Protein AF-A0A291E3R9-F1 (afdb_monomer)

Mean predicted aligned error: 12.65 Å

Structure (mmCIF, N/CA/C/O backbone):
data_AF-A0A291E3R9-F1
#
_entry.id   AF-A0A291E3R9-F1
#
loop_
_atom_site.group_PDB
_atom_site.id
_atom_site.type_symbol
_atom_site.label_atom_id
_atom_site.label_alt_id
_atom_site.label_comp_id
_atom_site.label_asym_id
_atom_site.label_entity_id
_atom_site.label_seq_id
_atom_site.pdbx_PDB_ins_code
_atom_site.Cartn_x
_atom_site.Cartn_y
_atom_site.Cartn_z
_atom_site.occupancy
_atom_site.B_iso_or_equiv
_atom_site.auth_seq_id
_atom_site.auth_comp_id
_atom_site.auth_asym_id
_atom_site.auth_atom_id
_atom_site.pdbx_PDB_model_num
ATOM 1 N N . MET A 1 1 ? -55.465 -23.311 11.715 1.00 41.31 1 MET A N 1
ATOM 2 C CA . MET A 1 1 ? -54.069 -23.627 11.334 1.00 41.31 1 MET A CA 1
ATOM 3 C C . MET A 1 1 ? -53.372 -22.329 10.940 1.00 41.31 1 MET A C 1
ATOM 5 O O . MET A 1 1 ? -54.010 -21.466 10.350 1.00 41.31 1 MET A O 1
ATOM 9 N N . LYS A 1 2 ? -52.139 -22.142 11.425 1.00 38.75 2 LYS A N 1
ATOM 10 C CA . LYS A 1 2 ? -51.412 -20.864 11.537 1.00 38.75 2 LYS A CA 1
ATOM 11 C C . LYS A 1 2 ? -50.997 -20.288 10.176 1.00 38.75 2 LYS A C 1
ATOM 13 O O . LYS A 1 2 ? -50.415 -20.994 9.362 1.00 38.75 2 LYS A O 1
ATOM 18 N N . ARG A 1 3 ? -51.252 -18.989 9.983 1.00 44.72 3 ARG A N 1
ATOM 19 C CA . ARG A 1 3 ? -50.738 -18.172 8.873 1.00 44.72 3 ARG A CA 1
ATOM 20 C C . ARG A 1 3 ? -49.230 -17.982 9.061 1.00 44.72 3 ARG A C 1
ATOM 22 O O . ARG A 1 3 ? -48.811 -17.363 10.036 1.00 44.72 3 ARG A O 1
ATOM 29 N N . PHE A 1 4 ? -48.433 -18.554 8.165 1.00 46.50 4 PHE A N 1
ATOM 30 C CA . PHE A 1 4 ? -46.987 -18.349 8.124 1.00 46.50 4 PHE A CA 1
ATOM 31 C C . PHE A 1 4 ? -46.706 -16.964 7.530 1.00 46.50 4 PHE A C 1
ATOM 33 O O . PHE A 1 4 ? -46.883 -16.741 6.335 1.00 46.50 4 PHE A O 1
ATOM 40 N N . TYR A 1 5 ? -46.315 -16.025 8.389 1.00 47.94 5 TYR A N 1
ATOM 41 C CA . TYR A 1 5 ? -45.771 -14.735 7.983 1.00 47.94 5 TYR A CA 1
ATOM 42 C C . TYR A 1 5 ? -44.374 -14.965 7.403 1.00 47.94 5 TYR A C 1
ATOM 44 O O . TYR A 1 5 ? -43.437 -15.283 8.136 1.00 47.94 5 TYR A O 1
ATOM 52 N N . LEU A 1 6 ? -44.240 -14.827 6.084 1.00 48.00 6 LEU A N 1
ATOM 53 C CA . LEU A 1 6 ? -42.945 -14.780 5.418 1.00 48.00 6 LEU A CA 1
ATOM 54 C C . LEU A 1 6 ? -42.318 -13.409 5.724 1.00 48.00 6 LEU A C 1
ATOM 56 O O . LEU A 1 6 ? -42.581 -12.419 5.044 1.00 48.00 6 LEU A O 1
ATOM 60 N N . LEU A 1 7 ? -41.537 -13.328 6.803 1.00 44.50 7 LEU A N 1
ATOM 61 C CA . LEU A 1 7 ? -40.638 -12.201 7.033 1.00 44.50 7 LEU A CA 1
ATOM 62 C C . LEU A 1 7 ? -39.493 -12.327 6.017 1.00 44.50 7 LEU A C 1
ATOM 64 O O . LEU A 1 7 ? -38.516 -13.038 6.249 1.00 44.50 7 LEU A O 1
ATOM 68 N N . CYS A 1 8 ? -39.621 -11.666 4.866 1.00 40.28 8 CYS A N 1
ATOM 69 C CA . CYS A 1 8 ? -38.484 -11.402 3.990 1.00 40.28 8 CYS A CA 1
ATOM 70 C C . CYS A 1 8 ? -37.547 -10.436 4.722 1.00 40.28 8 CYS A C 1
ATOM 72 O O . CYS A 1 8 ? -37.693 -9.218 4.642 1.00 40.28 8 CYS A O 1
ATOM 74 N N . LEU A 1 9 ? -36.608 -10.999 5.482 1.00 43.53 9 LEU A N 1
ATOM 75 C CA . LEU A 1 9 ? -35.489 -10.271 6.060 1.00 43.53 9 LEU A CA 1
ATOM 76 C C . LEU A 1 9 ? -34.597 -9.818 4.894 1.00 43.53 9 LEU A C 1
ATOM 78 O O . LEU A 1 9 ? -33.762 -10.570 4.395 1.00 43.53 9 LEU A O 1
ATOM 82 N N . ALA A 1 10 ? -34.827 -8.604 4.401 1.00 45.88 10 ALA A N 1
ATOM 83 C CA . ALA A 1 10 ? -33.931 -7.958 3.459 1.00 45.88 10 ALA A CA 1
ATOM 84 C C . ALA A 1 10 ? -32.625 -7.639 4.198 1.00 45.88 10 ALA A C 1
ATOM 86 O O . ALA A 1 10 ? -32.498 -6.601 4.847 1.00 45.88 10 ALA A O 1
ATOM 87 N N . CYS A 1 11 ? -31.656 -8.553 4.133 1.00 36.66 11 CYS A N 1
ATOM 88 C CA . CYS A 1 11 ? -30.272 -8.255 4.473 1.00 36.66 11 CYS A CA 1
ATOM 89 C C . CYS A 1 11 ? -29.754 -7.239 3.451 1.00 36.66 11 CYS A C 1
ATOM 91 O O . CYS A 1 11 ? -29.233 -7.605 2.399 1.00 36.66 11 CYS A O 1
ATOM 93 N N . MET A 1 12 ? -29.942 -5.951 3.741 1.00 37.84 12 MET A N 1
ATOM 94 C CA . MET A 1 12 ? -29.256 -4.872 3.044 1.00 37.84 12 MET A CA 1
ATOM 95 C C . MET A 1 12 ? -27.769 -4.990 3.371 1.00 37.84 12 MET A C 1
ATOM 97 O O . MET A 1 12 ? -27.300 -4.516 4.404 1.00 37.84 12 MET A O 1
ATOM 101 N N . VAL A 1 13 ? -27.027 -5.676 2.506 1.00 44.25 13 VAL A N 1
ATOM 102 C CA . VAL A 1 13 ? -25.568 -5.646 2.535 1.00 44.25 13 VAL A CA 1
ATOM 103 C C . VAL A 1 13 ? -25.165 -4.286 1.975 1.00 44.25 13 VAL A C 1
ATOM 105 O O . VAL A 1 13 ? -25.071 -4.099 0.765 1.00 44.25 13 VAL A O 1
ATOM 108 N N . PHE A 1 14 ? -24.993 -3.304 2.859 1.00 36.81 14 PHE A N 1
ATOM 109 C CA . PHE A 1 14 ? -24.351 -2.047 2.499 1.00 36.81 14 PHE A CA 1
ATOM 110 C C . PHE A 1 14 ? -22.882 -2.351 2.202 1.00 3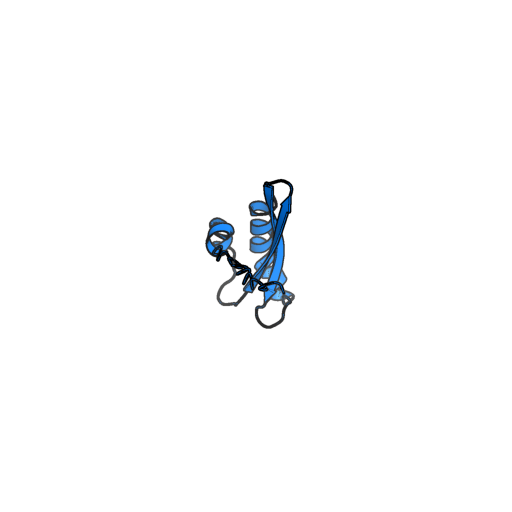6.81 14 PHE A C 1
ATOM 112 O O . PHE A 1 14 ? -22.046 -2.409 3.102 1.00 36.81 14 PHE A O 1
ATOM 119 N N . ALA A 1 15 ? -22.566 -2.567 0.927 1.00 37.66 15 ALA A N 1
ATOM 120 C CA . ALA A 1 15 ? -21.207 -2.420 0.438 1.00 37.66 15 ALA A CA 1
ATOM 121 C C . ALA A 1 15 ? -20.892 -0.921 0.481 1.00 37.66 15 ALA A C 1
ATOM 123 O O . ALA A 1 15 ? -21.139 -0.191 -0.477 1.00 37.66 15 ALA A O 1
ATOM 124 N N . GLY A 1 16 ? -20.437 -0.442 1.640 1.00 38.12 16 GLY A N 1
ATOM 125 C CA . GLY A 1 16 ? -19.872 0.892 1.755 1.00 38.12 16 GLY A CA 1
ATOM 126 C C . GLY A 1 16 ? -18.711 0.985 0.776 1.00 38.12 16 GLY A C 1
ATOM 127 O O . GLY A 1 16 ? -17.659 0.393 1.003 1.00 38.12 16 GLY A O 1
ATOM 128 N N . MET A 1 17 ? -18.916 1.685 -0.338 1.00 35.88 17 MET A N 1
ATOM 129 C CA . MET A 1 17 ? -17.832 2.090 -1.220 1.00 35.88 17 MET A CA 1
ATOM 130 C C . MET A 1 17 ? -17.031 3.169 -0.491 1.00 35.88 17 MET A C 1
ATOM 132 O O . MET A 1 17 ? -17.178 4.358 -0.756 1.00 35.88 17 MET A O 1
ATOM 136 N N . ALA A 1 18 ? -16.197 2.759 0.463 1.00 37.78 18 ALA A N 1
ATOM 137 C CA . ALA A 1 18 ? -15.078 3.577 0.883 1.00 37.78 18 ALA A CA 1
ATOM 138 C C . ALA A 1 18 ? -14.154 3.657 -0.335 1.00 37.78 18 ALA A C 1
ATOM 140 O O . ALA A 1 18 ? -13.521 2.672 -0.723 1.00 37.78 18 ALA A O 1
ATOM 141 N N . GLN A 1 19 ? -14.147 4.803 -1.017 1.00 38.97 19 GLN A N 1
ATOM 142 C CA . GLN A 1 19 ? -13.166 5.048 -2.061 1.00 38.97 19 GLN A CA 1
ATOM 143 C C . GLN A 1 19 ? -11.788 4.985 -1.403 1.00 38.97 19 GLN A C 1
ATOM 145 O O . GLN A 1 19 ? -11.375 5.916 -0.711 1.00 38.97 19 GLN A O 1
ATOM 150 N N . ALA A 1 20 ? -11.067 3.887 -1.645 1.00 47.50 20 ALA A N 1
ATOM 151 C CA . ALA A 1 20 ? -9.700 3.692 -1.175 1.00 47.50 20 ALA A CA 1
ATOM 152 C C . ALA A 1 20 ? -8.795 4.885 -1.539 1.00 47.50 20 ALA A C 1
ATOM 154 O O . ALA A 1 20 ? -7.820 5.147 -0.854 1.00 47.50 20 ALA A O 1
ATOM 155 N N . SER A 1 21 ? -9.131 5.676 -2.566 1.00 46.94 21 SER A N 1
ATOM 156 C CA . SER A 1 21 ? -8.371 6.870 -2.949 1.00 46.94 21 SER A CA 1
ATOM 157 C C . SER A 1 21 ? -8.242 7.932 -1.852 1.00 46.94 21 SER A C 1
ATOM 159 O O . SER A 1 21 ? -7.255 8.663 -1.860 1.00 46.94 21 SER A O 1
ATOM 161 N N . THR A 1 22 ? -9.206 8.040 -0.932 1.00 48.97 22 THR A N 1
ATOM 162 C CA . THR A 1 22 ? -9.182 9.056 0.138 1.00 48.97 22 THR A CA 1
ATOM 163 C C . THR A 1 22 ? -8.156 8.719 1.227 1.00 48.97 22 THR A C 1
ATOM 165 O O . THR A 1 22 ? -7.424 9.606 1.665 1.00 48.97 22 THR A O 1
ATOM 168 N N . ASP A 1 23 ? -8.003 7.432 1.561 1.00 54.09 23 ASP A N 1
ATOM 169 C CA . ASP A 1 23 ? -7.063 6.943 2.587 1.00 54.09 23 ASP A CA 1
ATOM 170 C C . ASP A 1 23 ? -5.609 6.855 2.089 1.00 54.09 23 ASP A C 1
ATOM 172 O O . ASP A 1 23 ? -4.666 6.783 2.874 1.00 54.09 23 ASP A O 1
ATOM 176 N N . LEU A 1 24 ? -5.399 6.885 0.769 1.00 63.03 24 LEU A N 1
ATOM 177 C CA . LEU A 1 24 ? -4.072 6.803 0.142 1.00 63.03 24 LEU A CA 1
ATOM 178 C C . LEU A 1 24 ? -3.466 8.189 -0.153 1.00 63.03 24 LEU A C 1
ATOM 180 O O . LEU A 1 24 ? -2.375 8.269 -0.727 1.00 63.03 24 LEU A O 1
ATOM 184 N N . SER A 1 25 ? -4.171 9.278 0.188 1.00 63.78 25 SER A N 1
ATOM 185 C CA . SER A 1 25 ? -3.935 10.618 -0.374 1.00 63.78 25 SER A CA 1
ATOM 186 C C . SER A 1 25 ? -2.505 11.177 -0.255 1.00 63.78 25 SER A C 1
ATOM 188 O O . SER A 1 25 ? -2.066 11.778 -1.238 1.00 63.78 25 SER A O 1
ATOM 190 N N . PRO A 1 26 ? -1.707 10.944 0.815 1.00 74.38 26 PRO A N 1
ATOM 191 C CA . PRO A 1 26 ? -0.319 11.412 0.827 1.00 74.38 26 PRO A CA 1
ATOM 192 C C . PRO A 1 26 ? 0.646 10.461 0.104 1.00 74.38 26 PRO A C 1
ATOM 194 O O . PRO A 1 26 ? 1.709 10.883 -0.338 1.00 74.38 26 PRO A O 1
ATOM 197 N N . CYS A 1 27 ? 0.302 9.177 -0.021 1.00 82.44 27 CYS A N 1
ATOM 198 C CA . CYS A 1 27 ? 1.193 8.158 -0.576 1.00 82.44 27 CYS A CA 1
ATOM 199 C C . CYS A 1 27 ? 1.073 8.030 -2.098 1.00 82.44 27 CYS A C 1
ATOM 201 O O . CYS A 1 27 ? 1.956 7.458 -2.729 1.00 82.44 27 CYS A O 1
ATOM 203 N N . ARG A 1 28 ? 0.008 8.567 -2.707 1.00 78.25 28 ARG A N 1
ATOM 204 C CA . ARG A 1 28 ? -0.271 8.439 -4.146 1.00 78.25 28 ARG A CA 1
ATOM 205 C C . ARG A 1 28 ? 0.872 8.927 -5.046 1.00 78.25 28 ARG A C 1
ATOM 207 O O . ARG A 1 28 ? 1.075 8.358 -6.110 1.00 78.25 28 ARG A O 1
ATOM 214 N N . THR A 1 29 ? 1.630 9.936 -4.618 1.00 82.19 29 THR A N 1
ATOM 215 C CA . THR A 1 29 ? 2.786 10.476 -5.362 1.00 82.19 29 THR A CA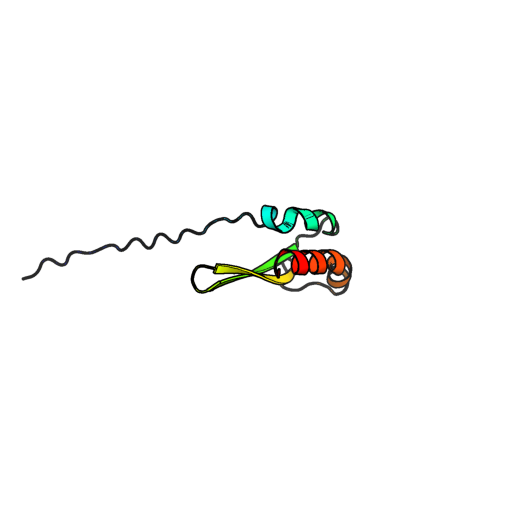 1
ATOM 216 C C . THR A 1 29 ? 3.965 9.505 -5.452 1.00 82.19 29 THR A C 1
ATOM 218 O O . THR A 1 29 ? 4.868 9.719 -6.252 1.00 82.19 29 THR A O 1
ATOM 221 N N . LEU A 1 30 ? 3.965 8.447 -4.635 1.00 86.44 30 LEU A N 1
ATOM 222 C CA . LEU A 1 30 ? 5.001 7.414 -4.603 1.00 86.44 30 LEU A CA 1
ATOM 223 C C . LEU A 1 30 ? 4.647 6.200 -5.469 1.00 86.44 30 LEU A C 1
ATOM 225 O O . LEU A 1 30 ? 5.435 5.257 -5.526 1.00 86.44 30 LEU A O 1
ATOM 229 N N . ILE A 1 31 ? 3.465 6.188 -6.095 1.00 82.06 31 ILE A N 1
ATOM 230 C CA . ILE A 1 31 ? 3.082 5.130 -7.028 1.00 82.06 31 ILE A CA 1
ATOM 231 C C . ILE A 1 31 ? 3.910 5.338 -8.305 1.00 82.06 31 ILE A C 1
ATOM 233 O O . ILE A 1 31 ? 3.782 6.391 -8.928 1.00 82.06 31 ILE A O 1
ATOM 237 N N . PRO A 1 32 ? 4.772 4.380 -8.689 1.00 77.56 32 PRO A N 1
ATOM 238 C CA . PRO A 1 32 ? 5.515 4.469 -9.937 1.00 77.56 32 PRO A CA 1
ATOM 239 C C . PRO A 1 32 ? 4.548 4.463 -11.129 1.00 77.56 32 PRO A C 1
ATOM 241 O O . PRO A 1 32 ? 3.515 3.791 -11.086 1.00 77.56 32 PRO A O 1
ATOM 244 N N . ASP A 1 33 ? 4.880 5.228 -12.173 1.00 70.88 33 ASP A N 1
ATOM 245 C CA . ASP A 1 33 ? 3.979 5.491 -13.299 1.00 70.88 33 ASP A CA 1
ATOM 246 C C . ASP A 1 33 ? 3.498 4.221 -14.030 1.00 70.88 33 ASP A C 1
ATOM 248 O O . ASP A 1 33 ? 4.227 3.242 -14.190 1.00 70.88 33 ASP A O 1
ATOM 252 N N . ASN A 1 34 ? 2.261 4.315 -14.534 1.00 62.12 34 ASN A N 1
ATOM 253 C CA . ASN A 1 34 ? 1.647 3.499 -15.590 1.00 62.12 34 ASN A CA 1
ATOM 254 C C . ASN A 1 34 ? 1.522 1.980 -15.381 1.00 62.12 34 ASN A C 1
ATOM 256 O O . ASN A 1 34 ? 1.517 1.219 -16.350 1.00 62.12 34 ASN A O 1
ATOM 260 N N . HIS A 1 35 ? 1.345 1.527 -14.143 1.00 70.31 35 HIS A N 1
ATOM 261 C CA . HIS A 1 35 ? 1.024 0.126 -13.889 1.00 70.31 35 HIS A CA 1
ATOM 262 C C . HIS A 1 35 ? -0.186 -0.021 -12.960 1.00 70.31 35 HIS A C 1
ATOM 264 O O . HIS A 1 35 ? -0.306 0.655 -11.936 1.00 70.31 35 HIS A O 1
ATOM 270 N N . ASP A 1 36 ? -1.087 -0.933 -13.326 1.00 79.38 36 ASP A N 1
ATOM 271 C CA . ASP A 1 36 ? -2.293 -1.243 -12.563 1.00 79.38 36 ASP A CA 1
ATOM 272 C C . ASP A 1 36 ? -1.930 -2.070 -11.319 1.00 79.38 36 ASP A C 1
ATOM 274 O O . ASP A 1 36 ? -1.762 -3.294 -11.373 1.00 79.38 36 ASP A O 1
ATOM 278 N N . TYR A 1 37 ? -1.803 -1.387 -10.182 1.00 81.62 37 TYR A N 1
ATOM 279 C CA . TYR A 1 37 ? -1.581 -2.008 -8.879 1.00 81.62 37 TYR A CA 1
ATOM 280 C C . TYR A 1 37 ? -2.868 -2.069 -8.057 1.00 81.62 37 TYR A C 1
ATOM 282 O O . TYR A 1 37 ? -3.703 -1.164 -8.095 1.00 81.62 37 TYR A O 1
ATOM 290 N N . GLN A 1 38 ? -2.990 -3.114 -7.246 1.00 85.88 38 GLN A N 1
ATOM 291 C CA . GLN A 1 38 ? -4.046 -3.263 -6.256 1.00 85.88 38 GLN A CA 1
ATOM 292 C C . GLN A 1 38 ? -3.450 -3.203 -4.850 1.00 85.88 38 GLN A C 1
ATOM 294 O O . GLN A 1 38 ? -2.506 -3.918 -4.522 1.00 85.88 38 GLN A O 1
ATOM 299 N N . VAL A 1 39 ? -4.016 -2.350 -3.998 1.00 84.50 39 VAL A N 1
ATOM 300 C CA . VAL A 1 39 ? -3.661 -2.280 -2.578 1.00 84.50 39 VAL A CA 1
ATOM 301 C C . VAL A 1 39 ? -4.562 -3.233 -1.801 1.00 84.50 39 VAL A C 1
ATOM 303 O O . VAL A 1 39 ? -5.786 -3.160 -1.902 1.00 84.50 39 VAL A O 1
ATOM 306 N N . VAL A 1 40 ? -3.959 -4.110 -1.004 1.00 83.88 40 VAL A N 1
ATOM 307 C CA . VAL A 1 40 ? -4.664 -5.050 -0.134 1.00 83.88 40 VAL A CA 1
ATOM 308 C C . VAL A 1 40 ? -4.622 -4.525 1.297 1.00 83.88 40 VAL A C 1
ATOM 310 O O . VAL A 1 40 ? -3.555 -4.382 1.903 1.00 83.88 40 VAL A O 1
ATOM 313 N N . VAL A 1 41 ? -5.803 -4.272 1.851 1.00 82.75 41 VAL A N 1
ATOM 314 C CA . VAL A 1 41 ? -6.011 -3.839 3.237 1.00 82.75 41 VAL A CA 1
ATOM 315 C C . VAL A 1 41 ? -6.940 -4.810 3.956 1.00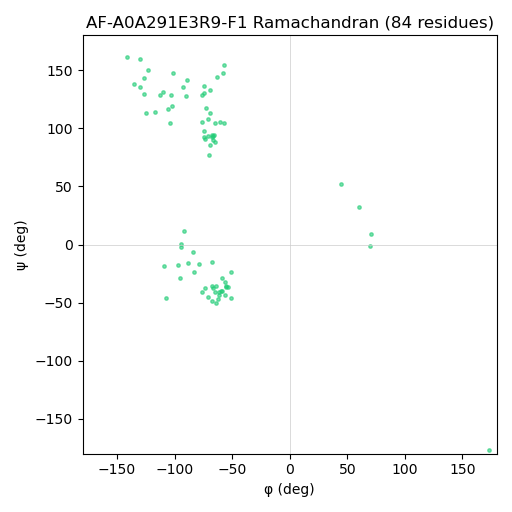 82.75 41 VAL A C 1
ATOM 317 O O . VAL A 1 41 ? -7.795 -5.448 3.342 1.00 82.75 41 VAL A O 1
ATOM 320 N N . LYS A 1 42 ? -6.767 -4.944 5.270 1.00 81.31 42 LYS A N 1
ATOM 321 C CA . LYS A 1 42 ? -7.677 -5.692 6.143 1.00 81.31 42 LYS A CA 1
ATOM 322 C C . LYS A 1 42 ? -8.423 -4.725 7.043 1.00 81.31 42 LYS A C 1
ATOM 324 O O . LYS A 1 42 ? -7.795 -3.917 7.717 1.00 81.31 42 LYS A O 1
ATOM 329 N N . TYR A 1 43 ? -9.738 -4.886 7.097 1.00 79.19 43 TYR A N 1
ATOM 330 C CA . TYR A 1 43 ? -10.613 -4.165 8.012 1.00 79.19 43 TYR A CA 1
ATOM 331 C C . TYR A 1 43 ? -11.009 -5.090 9.160 1.00 79.19 43 TYR A C 1
ATOM 333 O O . TYR A 1 43 ? -11.450 -6.219 8.938 1.00 79.19 43 TYR A O 1
ATOM 341 N N . ALA A 1 44 ? -10.831 -4.624 10.392 1.00 77.19 44 ALA A N 1
ATOM 342 C CA . ALA A 1 44 ? -11.275 -5.312 11.594 1.00 77.19 44 ALA A CA 1
ATOM 343 C C . ALA A 1 44 ? -12.138 -4.371 12.439 1.00 77.19 44 ALA A C 1
ATOM 345 O O . ALA A 1 44 ? -11.730 -3.254 12.754 1.00 77.19 44 ALA A O 1
ATOM 346 N N . LEU A 1 45 ? -13.318 -4.846 12.835 1.00 75.81 45 LEU A N 1
ATOM 347 C CA . LEU A 1 45 ? -14.229 -4.136 13.729 1.00 75.81 45 LEU A CA 1
ATOM 348 C C . LEU A 1 45 ? -14.145 -4.772 15.115 1.00 75.81 45 LEU A C 1
ATOM 350 O O . LEU A 1 45 ? -14.677 -5.856 15.342 1.00 75.81 45 LEU A O 1
ATOM 354 N N . ASN A 1 46 ? -13.475 -4.099 16.049 1.00 76.31 46 ASN A N 1
ATOM 355 C CA . ASN A 1 46 ? -13.339 -4.563 17.427 1.00 76.31 46 ASN A CA 1
ATOM 356 C C . ASN A 1 46 ? -14.006 -3.568 18.372 1.00 76.31 46 ASN A C 1
ATOM 358 O O . ASN A 1 46 ? -13.520 -2.453 18.519 1.00 76.31 46 ASN A O 1
ATOM 362 N N . LYS A 1 47 ? -15.087 -3.980 19.050 1.00 71.56 47 LYS A N 1
ATOM 363 C CA . LYS A 1 47 ? -15.743 -3.209 20.129 1.00 71.56 47 LYS A CA 1
ATOM 364 C C . LYS A 1 47 ? -15.927 -1.715 19.787 1.00 71.56 47 LYS A C 1
ATOM 366 O O . LYS A 1 47 ? -15.508 -0.851 20.550 1.00 71.56 47 LYS A O 1
ATOM 371 N N . ASN A 1 48 ? -16.527 -1.431 18.629 1.00 69.50 48 ASN A N 1
ATOM 372 C CA . ASN A 1 48 ? -16.792 -0.083 18.093 1.00 69.50 48 ASN A CA 1
ATOM 373 C C . ASN A 1 48 ? -15.558 0.707 17.615 1.00 69.50 48 ASN A C 1
ATOM 375 O O . ASN A 1 48 ? -15.684 1.884 17.290 1.00 69.50 48 ASN A O 1
ATOM 379 N N . LYS A 1 49 ? -14.381 0.078 17.538 1.00 70.50 49 LYS A N 1
ATOM 380 C CA . LYS A 1 49 ? -13.190 0.642 16.901 1.00 70.50 49 LYS A CA 1
ATOM 381 C C . LYS A 1 49 ? -12.951 -0.052 15.563 1.00 70.50 49 LYS A C 1
ATOM 383 O O . LYS A 1 49 ? -12.690 -1.257 15.518 1.00 70.50 49 LYS A O 1
ATOM 388 N N . GLU A 1 50 ? -13.041 0.714 14.485 1.00 75.56 50 GLU A N 1
ATOM 389 C CA . GLU A 1 50 ? -12.588 0.288 13.166 1.00 75.56 50 GLU A CA 1
ATOM 390 C C . GLU A 1 50 ? -11.062 0.359 13.123 1.00 75.56 50 GLU A C 1
ATOM 392 O O . GLU A 1 50 ? -10.456 1.344 13.542 1.00 75.56 50 GLU A O 1
ATOM 397 N N . THR A 1 51 ? -10.434 -0.733 12.701 1.00 73.88 51 THR A N 1
ATOM 398 C CA . THR A 1 51 ? -8.989 -0.801 12.493 1.00 73.88 51 THR A CA 1
ATOM 399 C C . THR A 1 51 ? -8.747 -1.258 11.066 1.00 73.88 51 THR A C 1
ATOM 401 O O . THR A 1 51 ? -9.050 -2.402 10.719 1.00 73.88 51 THR A O 1
ATOM 404 N N . THR A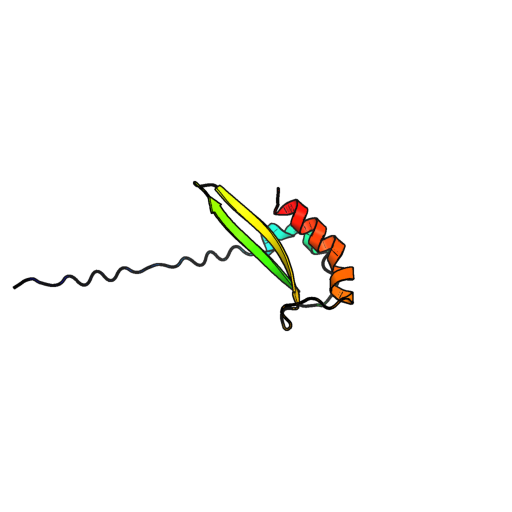 1 52 ? -8.186 -0.374 10.256 1.00 80.44 52 THR A N 1
ATOM 405 C CA . THR A 1 52 ? -7.653 -0.715 8.938 1.00 80.44 52 THR A CA 1
ATOM 406 C C . THR A 1 52 ? -6.197 -1.117 9.118 1.00 80.44 52 THR A C 1
ATOM 408 O O . THR A 1 52 ? -5.509 -0.567 9.966 1.00 80.44 52 THR A O 1
ATOM 411 N N . ARG A 1 53 ? -5.719 -2.122 8.387 1.00 78.81 53 ARG A N 1
ATOM 412 C CA . ARG A 1 53 ? -4.302 -2.504 8.377 1.00 78.81 53 ARG A CA 1
ATOM 413 C C . ARG A 1 53 ? -3.829 -2.745 6.963 1.00 78.81 53 ARG A C 1
ATOM 415 O O . ARG A 1 53 ? -4.519 -3.405 6.179 1.00 78.81 53 ARG A O 1
ATOM 422 N N . PHE A 1 54 ? -2.633 -2.265 6.659 1.00 83.31 54 PHE A N 1
ATOM 423 C CA . PHE A 1 54 ? -1.991 -2.536 5.384 1.00 83.31 54 PHE A CA 1
ATOM 424 C C . PHE A 1 54 ? -1.476 -3.982 5.345 1.00 83.31 54 PHE A C 1
ATOM 426 O O . PHE A 1 54 ? -0.797 -4.442 6.262 1.00 83.31 54 P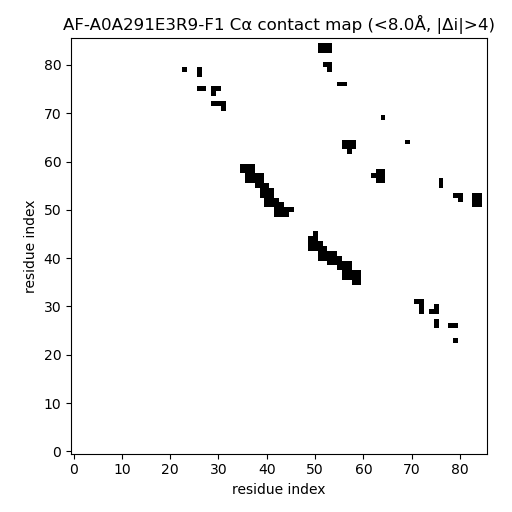HE A O 1
ATOM 433 N N . VAL A 1 55 ? -1.793 -4.716 4.275 1.00 84.69 55 VAL A N 1
ATOM 434 C CA . VAL A 1 55 ? -1.315 -6.096 4.080 1.00 84.69 55 VAL A CA 1
ATOM 435 C C . VAL A 1 55 ? -0.249 -6.152 2.996 1.00 84.69 55 VAL A C 1
ATOM 437 O O . VAL A 1 55 ? 0.782 -6.796 3.179 1.00 84.69 55 VAL A O 1
ATOM 440 N N . GLY A 1 56 ? -0.485 -5.486 1.868 1.00 84.50 56 GLY A N 1
ATOM 441 C CA . GLY A 1 56 ? 0.430 -5.534 0.739 1.00 84.50 56 GLY A CA 1
ATOM 442 C C . GLY A 1 56 ? -0.113 -4.842 -0.501 1.00 84.50 56 GLY A C 1
ATOM 443 O O . GLY A 1 56 ? -1.193 -4.257 -0.492 1.00 84.50 56 GLY A O 1
ATOM 444 N N . VAL A 1 57 ? 0.663 -4.924 -1.574 1.00 86.31 57 VAL A N 1
ATOM 445 C CA . VAL A 1 57 ? 0.290 -4.468 -2.916 1.00 86.31 57 VAL A CA 1
ATOM 446 C C . VAL A 1 57 ? 0.518 -5.632 -3.873 1.00 86.31 57 VAL A C 1
ATOM 448 O O . VAL A 1 57 ? 1.465 -6.396 -3.682 1.00 86.31 57 VAL A O 1
ATOM 451 N N . THR A 1 58 ? -0.345 -5.777 -4.870 1.00 86.12 58 THR A N 1
ATOM 452 C CA . THR A 1 58 ? -0.282 -6.810 -5.912 1.00 86.12 58 THR A CA 1
ATOM 453 C C . THR A 1 58 ? -0.422 -6.176 -7.294 1.00 86.12 58 THR A C 1
ATOM 455 O O . THR A 1 58 ? -0.932 -5.061 -7.428 1.00 86.12 58 THR A O 1
ATOM 458 N N . GLU A 1 59 ? 0.026 -6.871 -8.342 1.00 84.50 59 GLU A N 1
ATOM 459 C CA . GLU A 1 59 ? -0.402 -6.543 -9.705 1.00 84.50 59 GLU A CA 1
ATOM 460 C C . GLU A 1 59 ? -1.843 -7.024 -9.892 1.00 84.50 59 GLU A C 1
ATOM 462 O O . GLU A 1 59 ? -2.183 -8.141 -9.487 1.00 84.50 59 GLU A O 1
ATOM 467 N N . LYS A 1 60 ? -2.680 -6.191 -10.519 1.00 80.88 60 LYS A N 1
ATOM 468 C CA . LYS A 1 60 ? -4.113 -6.459 -10.711 1.00 80.88 60 LYS A CA 1
ATOM 469 C C . LYS A 1 60 ? -4.394 -7.808 -11.383 1.00 80.88 60 LYS A C 1
ATOM 471 O O . LYS A 1 60 ? -5.333 -8.490 -10.986 1.00 80.88 60 LYS A O 1
ATOM 476 N N . ASP A 1 61 ? -3.551 -8.210 -12.333 1.00 82.12 61 ASP A N 1
ATOM 477 C CA . ASP A 1 61 ? -3.770 -9.416 -13.143 1.00 82.12 61 ASP A CA 1
ATOM 478 C C . ASP A 1 61 ? -3.016 -10.656 -12.638 1.00 82.12 61 ASP A C 1
ATOM 480 O O . ASP A 1 61 ? -3.345 -11.774 -13.028 1.00 82.12 61 ASP A O 1
ATOM 484 N N . LYS A 1 62 ? -1.997 -10.486 -11.783 1.00 78.69 62 LYS A N 1
ATOM 485 C CA . LYS A 1 62 ? -1.126 -11.595 -11.345 1.00 78.69 62 LYS A CA 1
ATOM 486 C C . LYS A 1 62 ? -1.318 -12.001 -9.890 1.00 78.69 62 LYS A C 1
ATOM 488 O O . LYS A 1 62 ? -0.890 -13.081 -9.505 1.00 78.69 62 LYS A O 1
ATOM 493 N N . GLY A 1 63 ? -1.921 -11.146 -9.062 1.00 81.06 63 GLY A N 1
ATOM 494 C CA . GLY A 1 63 ? -2.071 -11.409 -7.626 1.00 81.06 63 GLY A CA 1
ATOM 495 C C . GLY 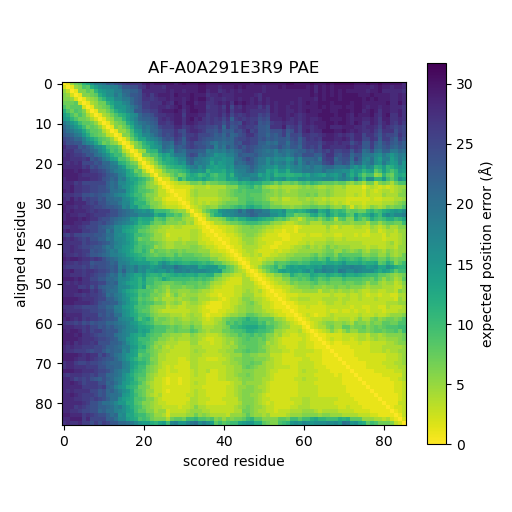A 1 63 ? -0.759 -11.350 -6.829 1.00 81.06 63 GLY A C 1
ATOM 496 O O . GLY A 1 63 ? -0.784 -11.468 -5.607 1.00 81.06 63 GLY A O 1
ATOM 497 N N . GLU A 1 64 ? 0.373 -11.101 -7.488 1.00 84.81 64 GLU A N 1
ATOM 498 C CA . GLU A 1 64 ? 1.687 -10.884 -6.886 1.00 84.81 64 GLU A CA 1
ATOM 499 C C . GLU A 1 64 ? 2.453 -9.779 -7.627 1.00 84.81 64 GLU A C 1
ATOM 501 O O . GLU A 1 64 ? 2.095 -9.401 -8.742 1.00 84.81 64 GLU A O 1
ATOM 506 N N . LEU A 1 65 ? 3.478 -9.215 -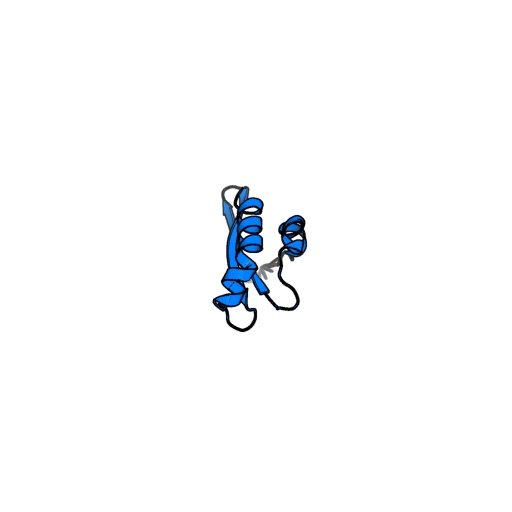6.983 1.00 85.44 65 LEU A N 1
ATOM 507 C CA . LEU A 1 65 ? 4.369 -8.230 -7.600 1.00 85.44 65 LEU A CA 1
ATOM 508 C C . LEU A 1 65 ? 5.580 -8.930 -8.208 1.00 85.44 65 LEU A C 1
ATOM 510 O O . LEU A 1 65 ? 6.235 -9.726 -7.529 1.00 85.4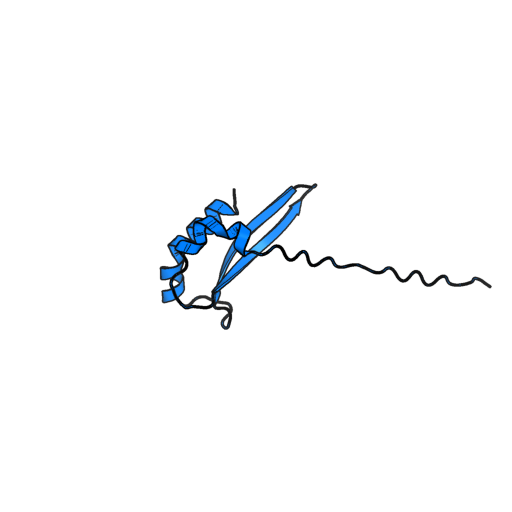4 65 LEU A O 1
ATOM 514 N N . SER A 1 66 ? 5.955 -8.537 -9.425 1.00 87.00 66 SER A N 1
ATOM 515 C CA . SER A 1 66 ? 7.282 -8.856 -9.950 1.00 87.00 66 SER A CA 1
ATOM 516 C C . SER A 1 66 ? 8.389 -8.319 -9.017 1.00 87.00 66 SER A C 1
ATOM 518 O O . SER A 1 66 ? 8.178 -7.334 -8.296 1.00 87.00 66 SER A O 1
ATOM 520 N N . PRO A 1 67 ? 9.597 -8.913 -9.011 1.00 89.25 67 PRO A N 1
ATOM 521 C CA . PRO A 1 67 ? 10.709 -8.410 -8.202 1.00 89.25 67 PRO A CA 1
ATOM 522 C C . PRO A 1 67 ? 11.048 -6.935 -8.471 1.00 89.25 67 PRO A C 1
ATOM 524 O O . PRO A 1 67 ? 11.370 -6.192 -7.541 1.00 89.25 67 PRO A O 1
ATOM 527 N N . GLU A 1 68 ? 10.934 -6.501 -9.727 1.00 87.38 68 GLU A N 1
ATOM 528 C CA . GLU A 1 68 ? 11.194 -5.123 -10.150 1.00 87.38 68 GLU A CA 1
ATOM 529 C C . GLU A 1 68 ? 10.149 -4.159 -9.581 1.00 87.38 68 GLU A C 1
ATOM 531 O O . GLU A 1 68 ? 10.504 -3.171 -8.931 1.00 87.38 68 GLU A O 1
ATOM 536 N N . HIS A 1 69 ? 8.862 -4.494 -9.712 1.00 86.44 69 HIS A N 1
ATOM 537 C CA . HIS A 1 69 ? 7.774 -3.688 -9.156 1.00 86.44 69 HIS A CA 1
ATOM 538 C C . HIS A 1 69 ? 7.793 -3.678 -7.631 1.00 86.44 69 HIS A C 1
ATOM 540 O O . HIS A 1 69 ? 7.574 -2.636 -7.021 1.00 86.44 69 HIS A O 1
ATOM 546 N N . LYS A 1 70 ? 8.140 -4.800 -6.991 1.00 88.38 70 LYS A N 1
ATOM 547 C CA . LYS A 1 70 ? 8.307 -4.870 -5.535 1.00 88.38 70 LYS A CA 1
ATOM 548 C C . LYS A 1 70 ? 9.368 -3.890 -5.039 1.00 88.38 70 LYS A C 1
ATOM 550 O O . LYS A 1 70 ? 9.172 -3.268 -3.997 1.00 88.38 70 LYS A O 1
ATOM 555 N N . LYS A 1 71 ? 10.476 -3.733 -5.772 1.00 89.12 71 LYS A N 1
ATOM 556 C CA . LYS A 1 71 ? 11.524 -2.757 -5.443 1.00 89.12 71 LYS A CA 1
ATOM 557 C C . LYS A 1 71 ? 11.052 -1.323 -5.695 1.00 89.12 71 LYS A C 1
ATOM 559 O O . LYS A 1 71 ? 11.243 -0.474 -4.829 1.00 89.12 71 LYS A O 1
ATOM 564 N N . ALA A 1 72 ? 10.406 -1.070 -6.832 1.00 87.44 72 ALA A N 1
ATOM 565 C CA . ALA A 1 72 ? 9.897 0.253 -7.194 1.00 87.44 72 ALA A CA 1
ATOM 566 C C . ALA A 1 72 ? 8.802 0.756 -6.234 1.00 87.44 72 ALA A C 1
ATOM 568 O O . ALA A 1 72 ? 8.766 1.936 -5.900 1.00 87.44 72 ALA A O 1
ATOM 569 N N . LEU A 1 73 ? 7.948 -0.143 -5.738 1.00 88.75 73 LEU A N 1
ATOM 570 C CA . LEU A 1 73 ? 6.841 0.166 -4.831 1.00 88.75 73 LEU A CA 1
ATOM 571 C C . LEU A 1 73 ? 7.237 0.246 -3.355 1.00 88.75 73 LEU A C 1
ATOM 573 O O . LEU A 1 73 ? 6.395 0.617 -2.537 1.00 88.75 73 LEU A O 1
ATOM 577 N N . GLN A 1 74 ? 8.477 -0.082 -2.975 1.00 90.12 74 GLN A N 1
ATOM 578 C CA . GLN A 1 74 ? 8.884 -0.037 -1.564 1.00 90.12 74 GLN A CA 1
ATOM 579 C C . GLN A 1 74 ? 8.558 1.296 -0.864 1.00 90.12 74 GLN A C 1
ATOM 581 O O . GLN A 1 74 ? 8.000 1.243 0.236 1.00 90.12 74 GLN A O 1
ATOM 586 N N . PRO A 1 75 ? 8.833 2.478 -1.458 1.00 89.81 75 PRO A N 1
ATOM 587 C CA . PRO A 1 75 ? 8.505 3.758 -0.831 1.00 89.81 75 PRO A CA 1
ATOM 588 C C . PRO A 1 75 ? 6.998 3.923 -0.605 1.00 89.81 75 PRO A C 1
ATOM 590 O O . PRO A 1 75 ? 6.567 4.359 0.464 1.00 89.81 75 PRO A O 1
ATOM 593 N N . PHE A 1 76 ? 6.190 3.508 -1.584 1.00 88.25 76 PHE A N 1
ATOM 594 C CA . PHE A 1 76 ? 4.734 3.534 -1.500 1.00 88.25 76 PHE A CA 1
ATOM 595 C C . PHE A 1 76 ? 4.208 2.609 -0.395 1.00 88.25 76 PHE A C 1
ATOM 597 O O . PHE A 1 76 ? 3.456 3.052 0.472 1.00 88.25 76 PHE A O 1
ATOM 604 N N . MET A 1 77 ? 4.657 1.349 -0.360 1.00 88.06 77 MET A N 1
ATOM 605 C CA . MET A 1 77 ? 4.259 0.373 0.663 1.00 88.06 77 MET A CA 1
ATOM 606 C C . MET A 1 77 ? 4.632 0.834 2.078 1.00 88.06 77 MET A C 1
ATOM 608 O O . MET A 1 77 ? 3.847 0.671 3.012 1.00 88.06 77 MET A O 1
ATOM 612 N N . ALA A 1 78 ? 5.814 1.436 2.246 1.00 89.56 78 ALA A N 1
ATOM 613 C CA . ALA A 1 78 ? 6.247 1.987 3.526 1.00 89.56 78 ALA A CA 1
ATOM 614 C C . ALA A 1 78 ? 5.362 3.163 3.975 1.00 89.56 78 ALA A C 1
ATOM 616 O O . ALA A 1 78 ? 4.993 3.246 5.149 1.00 89.56 78 ALA A O 1
ATOM 617 N N . CYS A 1 79 ? 4.980 4.040 3.042 1.00 88.12 79 CYS A N 1
ATOM 618 C CA . CYS A 1 79 ? 4.058 5.138 3.313 1.00 88.12 79 CYS A CA 1
ATOM 619 C C . CYS A 1 79 ? 2.681 4.623 3.757 1.00 88.12 79 CYS A C 1
ATOM 621 O O . CYS A 1 79 ? 2.174 5.064 4.788 1.00 88.12 79 CYS A O 1
ATOM 623 N N . LEU A 1 80 ? 2.115 3.637 3.051 1.00 85.62 80 LEU A N 1
ATOM 624 C CA . LEU A 1 80 ? 0.820 3.047 3.406 1.00 85.62 80 LEU A CA 1
ATOM 625 C C . LEU A 1 80 ? 0.823 2.386 4.771 1.00 85.62 80 LEU A C 1
ATOM 627 O O . LEU A 1 80 ? -0.094 2.607 5.558 1.00 85.62 80 LEU A O 1
ATOM 631 N N . LYS A 1 81 ? 1.876 1.627 5.077 1.00 85.75 81 LYS A N 1
ATOM 632 C CA . LYS A 1 81 ? 2.038 1.021 6.394 1.00 85.75 81 LYS A CA 1
ATOM 633 C C . LYS A 1 81 ? 2.007 2.075 7.501 1.00 85.75 81 LYS A C 1
ATOM 635 O O . LYS A 1 81 ? 1.336 1.887 8.505 1.00 85.75 81 LYS A O 1
ATOM 640 N N . LYS A 1 82 ? 2.688 3.207 7.307 1.00 86.88 82 LYS A N 1
ATOM 641 C CA . LYS A 1 82 ? 2.694 4.309 8.278 1.00 86.88 82 LYS A CA 1
ATOM 642 C C . LYS A 1 82 ? 1.331 4.998 8.410 1.00 86.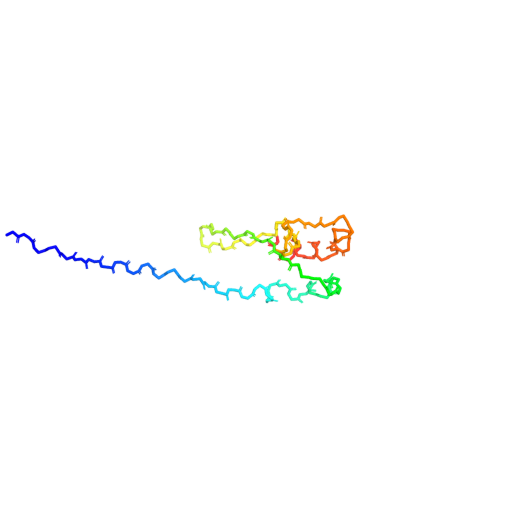88 82 LYS A C 1
ATOM 644 O O . LYS A 1 82 ? 1.004 5.451 9.499 1.00 86.88 82 LYS A O 1
ATOM 649 N N . GLN A 1 83 ? 0.568 5.129 7.327 1.00 82.50 83 GLN A N 1
ATOM 650 C CA . GLN A 1 83 ? -0.744 5.787 7.366 1.00 82.50 83 GLN A CA 1
ATOM 651 C C . GLN A 1 83 ? -1.823 4.893 7.980 1.00 82.50 83 GLN A C 1
ATOM 653 O O . GLN A 1 83 ? -2.643 5.376 8.749 1.00 82.50 83 GLN A O 1
ATOM 658 N N . LEU A 1 84 ? -1.813 3.601 7.645 1.00 77.88 84 LEU A N 1
ATOM 659 C CA . LEU A 1 84 ? -2.896 2.678 7.982 1.00 77.88 84 LEU A CA 1
ATOM 660 C C . LEU A 1 84 ? -2.649 1.878 9.265 1.00 77.88 84 LEU A C 1
ATOM 662 O O . LEU A 1 84 ? -3.615 1.516 9.917 1.00 77.88 84 LEU A O 1
ATOM 666 N N . ASP A 1 85 ? -1.397 1.602 9.649 1.00 73.00 85 ASP A N 1
ATOM 667 C CA . ASP A 1 85 ? -1.098 0.832 10.870 1.00 73.00 85 ASP A CA 1
ATOM 668 C C . ASP A 1 85 ? -0.887 1.720 12.127 1.00 73.00 85 ASP A C 1
ATOM 670 O O . ASP A 1 85 ? -0.401 1.215 13.143 1.00 73.00 85 ASP A O 1
ATOM 674 N N . ASN A 1 86 ? -1.222 3.019 12.072 1.00 57.16 86 ASN A N 1
ATOM 675 C CA . ASN A 1 86 ? -1.234 3.948 13.223 1.00 57.16 86 ASN A CA 1
ATOM 676 C C . ASN A 1 86 ? -2.593 3.936 13.943 1.00 57.16 86 ASN A C 1
ATOM 678 O O . ASN A 1 86 ? -2.600 3.982 15.196 1.00 57.16 86 ASN A O 1
#

Sequence (86 aa):
MKRFYLLCLACMVFAGMAQASTDLSPCRTLIPDNHDYQVVVKYALNKNKETTRFVGVTEKDKGELSPEHKKALQPFMACLKKQLDN

Secondary structure (DSSP, 8-state):
-------------------HHHHTTTTGGGSPTT--EEEEEEEEEETTEEEEEEEEEEETTTSS--HHHHHHTHHHHHHHHHHH--

Foldseek 3Di:
DDDDDPPPPPPPPPPPPPPVCVLLPVLVVLQPPDFAKDWDWDWDQDPNDIAIAGDDMDGPVPRHDDPVNCVSCPSSSVVSRVSRVD

pLDDT: mean 70.62, std 18.18, range [35.88, 90.12]

Nearest PDB structures (foldseek):
  5d80-assembly2_g  TM=3.235E-01  e=5.119E-01  Saccharomyces cerevisiae S288C
  5d80-assembly1_G  TM=3.030E-01  e=9.695E-01  Saccharomyces cerevisiae S288C
  4rnd-assembly1_C  TM=2.522E-01  e=1.174E+00  Saccharomyces cerevisiae S288C
  4rnd-assembly1_A  TM=2.531E-01  e=1.957E+00  Saccharomyces cerevisiae S288C
  6o7x-assembly1_M  TM=2.410E-01  e=1.836E+00  Saccharomyces cerevisiae S288C

Organism: NCBI:txid158822

Radius of gyration: 19.3 Å; Cα contacts (8 Å, |Δi|>4): 68; chains: 1; bounding box: 66×35×36 Å

Solvent-accessible surface area (backbone atoms only — not comparable to full-atom values): 5581 Å² total; per-residue (Å²): 134,85,84,83,79,83,77,79,77,77,79,76,76,78,77,75,81,72,63,64,69,70,82,38,60,86,36,58,84,42,57,65,85,97,66,72,67,38,79,42,68,47,80,44,82,52,96,94,41,81,41,55,34,62,73,50,66,22,29,68,89,70,75,45,56,55,75,67,53,50,61,62,36,44,67,23,54,54,43,43,39,62,68,38,65,108